Protein AF-A0A6P0Z867-F1 (afdb_monomer_lite)

Sequence (155 aa):
SWNEMHHLLIMESLGGDKYLIDRFLAHFCATLYFWILVVVYAVAPMAAYQFMEEVESHAYHTYDKFVRQHGEELKTQPAPEVALKYYGEGDIYMFDAFQTAQAVELRRPTINNLYDVFVAIRDDELEHVKTMTACQEPGTDLDFKANQNPKKELV

Foldseek 3Di:
DVLVVLVVVQCVLVPCPVDPVSVVCVVVCVVVVVVVLVVCCVVPVLVSLVVQLVVLVVVLVVLVVVCVVCVVVQQVAARDPSLCCPQPVDPCVVLVVQQPPPPPDDDRQDGGTRSSSSVVSSVSSVSSSVSSVVVNDPPPPVPPPPPPPPDDDDD

Structure (mmCIF, N/CA/C/O backbone):
data_AF-A0A6P0Z867-F1
#
_entry.id   AF-A0A6P0Z867-F1
#
loop_
_atom_site.group_PDB
_atom_site.id
_atom_site.type_symbol
_atom_site.label_atom_id
_atom_site.label_alt_id
_atom_site.label_comp_id
_atom_site.l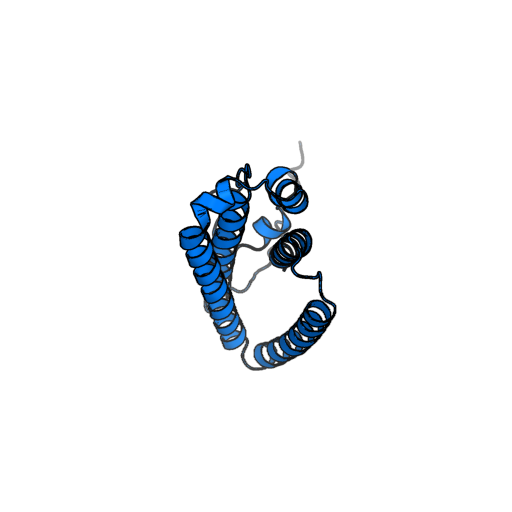abel_asym_id
_atom_site.label_entity_id
_atom_site.label_seq_id
_atom_site.pdbx_PDB_ins_code
_atom_site.Cartn_x
_atom_site.Cartn_y
_atom_site.Cartn_z
_atom_site.occupancy
_atom_site.B_iso_or_equiv
_atom_site.auth_seq_id
_atom_site.auth_comp_id
_atom_site.auth_asym_id
_atom_site.auth_atom_id
_atom_site.pdbx_PDB_model_num
ATOM 1 N N . SER A 1 1 ? 8.117 -4.120 -0.361 1.00 74.00 1 SER A N 1
ATOM 2 C CA . SER A 1 1 ? 9.192 -3.369 0.331 1.00 74.00 1 SER A CA 1
ATOM 3 C C . SER A 1 1 ? 8.953 -3.437 1.847 1.00 74.00 1 SER A C 1
ATOM 5 O O . SER A 1 1 ? 8.086 -4.197 2.268 1.00 74.00 1 SER A O 1
ATOM 7 N N . TRP A 1 2 ? 9.713 -2.712 2.684 1.00 82.50 2 TRP A N 1
ATOM 8 C CA . TRP A 1 2 ? 9.488 -2.660 4.145 1.00 82.50 2 TRP A CA 1
ATOM 9 C C . TRP A 1 2 ? 8.145 -2.007 4.520 1.00 82.50 2 TRP A C 1
ATOM 11 O O . TRP A 1 2 ? 7.497 -2.463 5.458 1.00 82.50 2 TRP A O 1
ATOM 21 N N . ASN A 1 3 ? 7.720 -0.979 3.779 1.00 89.50 3 ASN A N 1
ATOM 22 C CA . ASN A 1 3 ? 6.441 -0.290 3.986 1.00 89.50 3 ASN A CA 1
ATOM 23 C C . ASN A 1 3 ? 5.248 -1.195 3.627 1.00 89.50 3 ASN A C 1
ATOM 25 O O . ASN A 1 3 ? 4.441 -1.481 4.506 1.00 89.50 3 ASN A O 1
ATOM 29 N N . GLU A 1 4 ? 5.262 -1.811 2.439 1.00 89.75 4 GLU A N 1
ATOM 30 C CA . GLU A 1 4 ? 4.279 -2.835 2.029 1.00 89.75 4 GLU A CA 1
ATOM 31 C C . GLU A 1 4 ? 4.112 -3.976 3.043 1.00 89.75 4 GLU A C 1
ATOM 33 O O . GLU A 1 4 ? 3.010 -4.440 3.330 1.00 89.75 4 GLU A O 1
ATOM 38 N N . MET A 1 5 ? 5.223 -4.446 3.626 1.00 91.88 5 MET A N 1
ATOM 39 C CA . MET A 1 5 ? 5.176 -5.489 4.653 1.00 91.88 5 MET A CA 1
ATOM 40 C C . MET A 1 5 ? 4.385 -5.023 5.885 1.00 91.88 5 MET A C 1
ATOM 42 O O . MET A 1 5 ? 3.648 -5.811 6.469 1.00 91.88 5 MET A O 1
ATOM 46 N N . HIS A 1 6 ? 4.512 -3.758 6.290 1.00 91.69 6 HIS A N 1
ATOM 47 C CA . HIS A 1 6 ? 3.756 -3.229 7.425 1.00 91.69 6 HIS A CA 1
ATOM 48 C C . HIS A 1 6 ? 2.288 -3.005 7.080 1.00 91.69 6 HIS A C 1
ATOM 50 O O . HIS A 1 6 ? 1.438 -3.274 7.927 1.00 91.69 6 HIS A O 1
ATOM 56 N N . HIS A 1 7 ? 1.965 -2.601 5.849 1.00 94.25 7 HIS A N 1
ATOM 57 C CA . HIS A 1 7 ? 0.576 -2.570 5.387 1.00 94.25 7 HIS A CA 1
ATOM 58 C C . HIS A 1 7 ? -0.059 -3.959 5.462 1.00 94.25 7 HIS A C 1
ATOM 60 O O . HIS A 1 7 ? -1.154 -4.097 6.007 1.00 94.25 7 HIS A O 1
ATOM 66 N N . LEU A 1 8 ? 0.659 -5.000 5.024 1.00 94.88 8 LEU A N 1
ATOM 67 C CA . LEU A 1 8 ? 0.216 -6.387 5.162 1.00 94.88 8 LEU A CA 1
ATOM 68 C C . LEU A 1 8 ? -0.055 -6.744 6.630 1.00 94.88 8 LEU A C 1
ATOM 70 O O . LEU A 1 8 ? -1.164 -7.162 6.948 1.00 94.88 8 LEU A O 1
ATOM 74 N N . LEU A 1 9 ? 0.902 -6.517 7.536 1.00 95.19 9 LEU A N 1
ATOM 75 C CA . LEU A 1 9 ? 0.733 -6.820 8.966 1.00 95.19 9 LEU A CA 1
ATOM 76 C C . LEU A 1 9 ? -0.445 -6.056 9.598 1.00 95.19 9 LEU A C 1
ATOM 78 O O . LEU A 1 9 ? -1.135 -6.584 10.474 1.00 95.19 9 LEU A O 1
ATOM 82 N N . ILE A 1 10 ? -0.705 -4.823 9.152 1.00 96.00 10 ILE A N 1
ATOM 83 C CA . ILE A 1 10 ? -1.888 -4.058 9.560 1.00 96.00 10 ILE A CA 1
ATOM 84 C C . ILE A 1 10 ? -3.159 -4.777 9.090 1.00 96.00 10 ILE A C 1
ATOM 86 O O . ILE A 1 10 ? -4.041 -5.020 9.916 1.00 96.00 10 ILE A O 1
ATOM 90 N N . MET A 1 11 ? -3.248 -5.183 7.820 1.00 96.50 11 MET A N 1
ATOM 91 C CA . MET A 1 11 ? -4.416 -5.908 7.301 1.00 96.50 11 MET A CA 1
ATOM 92 C C . MET A 1 11 ? -4.621 -7.259 7.992 1.00 96.50 11 MET A C 1
ATOM 94 O O . MET A 1 11 ? -5.753 -7.607 8.328 1.00 96.50 11 MET A O 1
ATOM 98 N N . GLU A 1 12 ? -3.550 -7.997 8.280 1.00 95.88 12 GLU A N 1
ATOM 99 C CA . GLU A 1 12 ? -3.605 -9.243 9.054 1.00 95.88 12 GLU A CA 1
ATOM 100 C C . GLU A 1 12 ? -4.134 -8.996 10.474 1.00 95.88 12 GLU A C 1
ATOM 102 O O . GLU A 1 12 ? -5.034 -9.701 10.930 1.00 95.88 12 GLU A O 1
ATOM 107 N N . SER A 1 13 ? -3.696 -7.923 11.146 1.00 96.38 13 SER A N 1
ATOM 108 C CA . SER A 1 13 ? -4.214 -7.558 12.477 1.00 96.38 13 SER A CA 1
ATOM 109 C C . SER A 1 13 ? -5.715 -7.222 12.478 1.00 96.38 13 SER A C 1
ATOM 111 O O . SER A 1 13 ? -6.405 -7.445 13.475 1.00 96.38 13 SER A O 1
ATOM 113 N N . LEU A 1 14 ? -6.244 -6.748 11.345 1.00 96.06 14 LEU A N 1
ATOM 114 C CA . LEU A 1 14 ? -7.676 -6.507 11.122 1.00 96.06 14 LEU A CA 1
ATOM 115 C C . LEU A 1 14 ? -8.425 -7.787 10.688 1.00 96.06 14 LEU A C 1
ATOM 117 O O . LEU A 1 14 ? -9.661 -7.849 10.698 1.00 96.06 14 LEU A O 1
ATOM 121 N N . GLY A 1 15 ? -7.688 -8.858 10.393 1.00 95.62 15 GLY A N 1
ATOM 122 C CA . GLY A 1 15 ? -8.198 -10.186 10.084 1.00 95.62 15 GLY A CA 1
ATOM 123 C C . GLY A 1 15 ? -8.123 -10.600 8.620 1.00 95.62 15 GLY A C 1
ATOM 124 O O . GLY A 1 15 ? -8.847 -11.521 8.244 1.00 95.62 15 GLY A O 1
ATOM 125 N N . GLY A 1 16 ? -7.287 -9.947 7.811 1.00 92.62 16 GLY A N 1
ATOM 126 C CA . GLY A 1 16 ? -7.066 -10.285 6.402 1.00 92.62 16 GLY A CA 1
ATOM 127 C C . GLY A 1 16 ? -6.481 -11.683 6.164 1.00 92.62 16 GLY A C 1
ATOM 128 O O . GLY A 1 16 ? -6.539 -12.179 5.045 1.00 92.62 16 GLY A O 1
ATOM 129 N N . ASP A 1 17 ? -5.970 -12.346 7.204 1.00 95.12 17 ASP A N 1
ATOM 130 C CA . ASP A 1 17 ? -5.424 -13.705 7.146 1.00 95.12 17 ASP A CA 1
ATOM 131 C C . ASP A 1 17 ? -6.268 -14.738 7.913 1.00 95.12 17 ASP A C 1
ATOM 133 O O . ASP A 1 17 ? -5.815 -15.864 8.125 1.00 95.12 17 ASP A O 1
ATOM 137 N N . LYS A 1 18 ? -7.483 -14.389 8.362 1.00 95.62 18 LYS A N 1
ATOM 138 C CA . LYS A 1 18 ? -8.303 -15.269 9.219 1.00 95.62 18 LYS A CA 1
ATOM 139 C C . LYS A 1 18 ? -8.593 -16.624 8.577 1.00 95.62 18 LYS A C 1
ATOM 141 O O . LYS A 1 18 ? -8.677 -17.628 9.290 1.00 95.62 18 LYS A O 1
ATOM 146 N N . TYR A 1 19 ? -8.766 -16.670 7.256 1.00 95.88 19 TYR A N 1
ATOM 147 C CA . TYR A 1 19 ? -9.104 -17.898 6.549 1.00 95.88 19 TYR A CA 1
ATOM 148 C C . TYR A 1 19 ? -7.885 -18.512 5.854 1.00 95.88 19 TYR A C 1
ATOM 150 O O . TYR A 1 19 ? -7.061 -17.837 5.241 1.00 95.88 19 TYR A O 1
ATOM 158 N N . LEU A 1 20 ? -7.798 -19.847 5.893 1.00 95.06 20 LEU A N 1
ATOM 159 C CA . LEU A 1 20 ? -6.720 -20.595 5.231 1.00 95.06 20 LEU A CA 1
ATOM 160 C C . LEU A 1 20 ? -6.666 -20.340 3.720 1.00 95.06 20 LEU A C 1
ATOM 162 O O . LEU A 1 20 ? -5.586 -20.389 3.136 1.00 95.06 20 LEU A O 1
ATOM 166 N N . ILE A 1 21 ? -7.820 -20.078 3.099 1.00 96.19 21 ILE A N 1
ATOM 167 C CA . ILE A 1 21 ? -7.895 -19.782 1.669 1.00 96.19 21 ILE A CA 1
ATOM 168 C C . ILE A 1 21 ? -7.238 -18.443 1.333 1.00 96.19 21 ILE A C 1
ATOM 170 O O . ILE A 1 21 ? -6.510 -18.382 0.347 1.00 96.19 21 ILE A O 1
ATOM 174 N N . ASP A 1 22 ? -7.409 -17.423 2.179 1.00 94.19 22 ASP A N 1
ATOM 175 C CA . ASP A 1 22 ? -6.793 -16.107 1.988 1.00 94.19 22 ASP A CA 1
ATOM 176 C C . ASP A 1 22 ? -5.273 -16.237 2.059 1.00 94.19 22 ASP A C 1
ATOM 178 O O . ASP A 1 22 ? -4.560 -15.788 1.165 1.00 94.19 22 ASP A O 1
ATOM 182 N N . ARG A 1 23 ? -4.776 -16.976 3.060 1.00 94.56 23 ARG A N 1
ATOM 183 C CA . ARG A 1 23 ? -3.344 -17.270 3.206 1.00 94.56 23 ARG A CA 1
ATOM 184 C C . ARG A 1 23 ? -2.799 -18.018 1.998 1.00 94.56 23 ARG A C 1
ATOM 186 O O . ARG A 1 23 ? -1.770 -17.629 1.453 1.00 94.56 23 ARG A O 1
ATOM 193 N N . PHE A 1 24 ? -3.466 -19.091 1.578 1.00 96.38 24 PHE A N 1
ATOM 194 C CA . PHE A 1 24 ? -3.028 -19.879 0.428 1.00 96.38 24 PHE A CA 1
ATOM 195 C C . PHE A 1 24 ? -2.977 -19.031 -0.847 1.00 96.38 24 PHE A C 1
ATOM 197 O O . PHE A 1 24 ? -1.968 -19.047 -1.554 1.00 96.38 24 PHE A O 1
ATOM 204 N N . LEU A 1 25 ? -4.038 -18.265 -1.115 1.00 96.06 25 LEU A N 1
ATOM 205 C CA . LEU A 1 25 ? -4.131 -17.412 -2.292 1.00 96.06 25 LEU A CA 1
ATOM 206 C C . LEU A 1 25 ? -3.060 -16.317 -2.267 1.00 96.06 25 LEU A C 1
ATOM 208 O O . LEU A 1 25 ? -2.378 -16.131 -3.271 1.00 96.06 25 LEU A O 1
ATOM 212 N N . ALA A 1 26 ? -2.855 -15.657 -1.125 1.00 93.81 26 ALA A N 1
ATOM 213 C CA . ALA A 1 26 ? -1.827 -14.634 -0.959 1.00 93.81 26 ALA A CA 1
ATOM 214 C C . ALA A 1 26 ? -0.423 -15.181 -1.265 1.00 93.81 26 ALA A C 1
ATOM 216 O O . ALA A 1 26 ? 0.302 -14.595 -2.066 1.00 93.81 26 ALA A O 1
ATOM 217 N N . HIS A 1 27 ? -0.059 -16.345 -0.713 1.00 94.69 27 HIS A N 1
ATOM 218 C CA . HIS A 1 27 ? 1.252 -16.960 -0.956 1.00 94.69 27 HIS A CA 1
ATOM 219 C C . HIS A 1 27 ? 1.440 -17.378 -2.419 1.00 94.69 27 HIS A C 1
ATOM 221 O O . HIS A 1 27 ? 2.505 -17.152 -3.004 1.00 94.69 27 HIS A O 1
ATOM 227 N N . PHE A 1 28 ? 0.413 -17.989 -3.017 1.00 97.00 28 PHE A N 1
ATOM 228 C CA . PHE A 1 28 ? 0.460 -18.415 -4.412 1.00 97.00 28 PHE A CA 1
ATOM 229 C C . PHE A 1 28 ? 0.604 -17.214 -5.355 1.00 97.00 28 PHE A C 1
ATOM 231 O O . PHE A 1 28 ? 1.515 -17.190 -6.186 1.00 97.00 28 PHE A O 1
ATOM 238 N N . CYS A 1 29 ? -0.242 -16.195 -5.185 1.00 96.00 29 CYS A N 1
ATOM 239 C CA . CYS A 1 29 ? -0.203 -14.972 -5.980 1.00 96.00 29 CYS A CA 1
ATOM 240 C C . CYS A 1 29 ? 1.119 -14.224 -5.800 1.00 96.00 29 CYS A C 1
ATOM 242 O O . CYS A 1 29 ? 1.719 -13.854 -6.802 1.00 96.00 29 CYS A O 1
ATOM 244 N N . ALA A 1 30 ? 1.621 -14.065 -4.571 1.00 94.31 30 ALA A N 1
ATOM 245 C CA . ALA A 1 30 ? 2.899 -13.398 -4.315 1.00 94.31 30 ALA A CA 1
ATOM 246 C C . ALA A 1 30 ? 4.075 -14.113 -5.003 1.00 94.31 30 ALA A C 1
ATOM 248 O O . ALA A 1 30 ? 4.925 -13.467 -5.614 1.00 94.31 30 ALA A O 1
ATOM 249 N N . THR A 1 31 ? 4.100 -15.450 -4.967 1.00 96.12 31 THR A N 1
ATOM 250 C CA . THR A 1 31 ? 5.152 -16.244 -5.627 1.00 96.12 31 THR A CA 1
ATOM 251 C C . THR A 1 31 ? 5.087 -16.110 -7.147 1.00 96.12 31 THR A C 1
ATOM 253 O O . THR A 1 31 ? 6.114 -15.917 -7.798 1.00 96.12 31 THR A O 1
ATOM 256 N N . LEU A 1 32 ? 3.887 -16.202 -7.727 1.00 96.94 32 LEU A N 1
ATOM 257 C CA . LEU A 1 32 ? 3.691 -16.034 -9.166 1.00 96.94 32 LEU A CA 1
ATOM 258 C C . LEU A 1 32 ? 4.074 -14.617 -9.614 1.00 96.94 32 LEU A C 1
ATOM 260 O O . LEU A 1 32 ? 4.813 -14.449 -10.583 1.00 96.94 32 LEU A O 1
ATOM 264 N N . TYR A 1 33 ? 3.608 -13.614 -8.873 1.00 94.81 33 TYR A N 1
ATOM 265 C CA . TYR A 1 33 ? 3.882 -12.204 -9.114 1.00 94.81 33 TYR A CA 1
ATOM 266 C C . TYR A 1 33 ? 5.382 -11.899 -9.084 1.00 94.81 33 TYR A C 1
ATOM 268 O O . TYR A 1 33 ? 5.898 -11.268 -10.004 1.00 94.81 33 TYR A O 1
ATOM 276 N N . PHE A 1 34 ? 6.104 -12.428 -8.090 1.00 95.25 34 PHE A N 1
ATOM 277 C CA . PHE A 1 34 ? 7.557 -12.297 -7.989 1.00 95.25 34 PHE A CA 1
ATOM 278 C C . PHE A 1 34 ? 8.270 -12.773 -9.260 1.00 95.25 34 PHE A C 1
ATOM 280 O O . PHE A 1 34 ? 9.086 -12.044 -9.822 1.00 95.25 34 PHE A O 1
ATOM 287 N N . TRP A 1 35 ? 7.946 -13.971 -9.757 1.00 97.31 35 TRP A N 1
ATOM 288 C CA . TRP A 1 35 ? 8.601 -14.504 -10.955 1.00 97.31 35 TRP A CA 1
ATOM 289 C C . TRP A 1 35 ? 8.241 -13.737 -12.227 1.00 97.31 35 TRP A C 1
ATOM 291 O O . TRP A 1 35 ? 9.107 -13.555 -13.083 1.00 97.31 35 TRP A O 1
ATOM 301 N N . ILE A 1 36 ? 7.001 -13.249 -12.341 1.00 95.44 36 ILE A N 1
ATOM 302 C CA . ILE A 1 36 ? 6.602 -12.364 -13.443 1.00 95.44 36 ILE A CA 1
ATOM 303 C C . ILE A 1 36 ? 7.466 -11.100 -13.424 1.00 95.44 36 ILE A C 1
ATOM 305 O O . ILE A 1 36 ? 8.078 -10.779 -14.441 1.00 95.44 36 ILE A O 1
ATOM 309 N N . LEU A 1 37 ? 7.586 -10.430 -12.275 1.00 94.50 37 LEU A N 1
ATOM 310 C CA . LEU A 1 37 ? 8.408 -9.227 -12.148 1.00 94.50 37 LEU A CA 1
ATOM 311 C C . LEU A 1 37 ? 9.882 -9.485 -12.462 1.00 94.50 37 LEU A C 1
ATOM 313 O O . LEU A 1 37 ? 10.484 -8.692 -13.178 1.00 94.50 37 LEU A O 1
ATOM 317 N N . VAL A 1 38 ? 10.460 -10.597 -11.992 1.00 96.19 38 VAL A N 1
ATOM 318 C CA . VAL A 1 38 ? 11.854 -10.965 -12.303 1.00 96.19 38 VAL A CA 1
ATOM 319 C C . VAL A 1 38 ? 12.068 -11.082 -13.813 1.00 96.19 38 VAL A C 1
ATOM 321 O O . VAL A 1 38 ? 13.039 -10.540 -14.341 1.00 96.19 38 VAL A O 1
ATOM 324 N N . VAL A 1 39 ? 11.160 -11.759 -14.522 1.00 97.31 39 VAL A N 1
ATOM 325 C CA . VAL A 1 39 ? 11.263 -11.933 -15.978 1.00 97.31 39 VAL A CA 1
ATOM 326 C C . VAL A 1 39 ? 11.063 -10.607 -16.711 1.00 97.31 39 VAL A C 1
ATOM 328 O O . VAL A 1 39 ? 11.851 -10.282 -17.599 1.00 97.31 39 VAL A O 1
ATOM 331 N N . VAL A 1 40 ? 10.046 -9.824 -16.339 1.00 95.25 40 VAL A N 1
ATOM 332 C CA . VAL A 1 40 ? 9.772 -8.526 -16.972 1.00 95.25 40 VAL A CA 1
ATOM 333 C C . VAL A 1 40 ? 10.935 -7.568 -16.740 1.00 95.25 40 VAL A C 1
ATOM 335 O O . VAL A 1 40 ? 1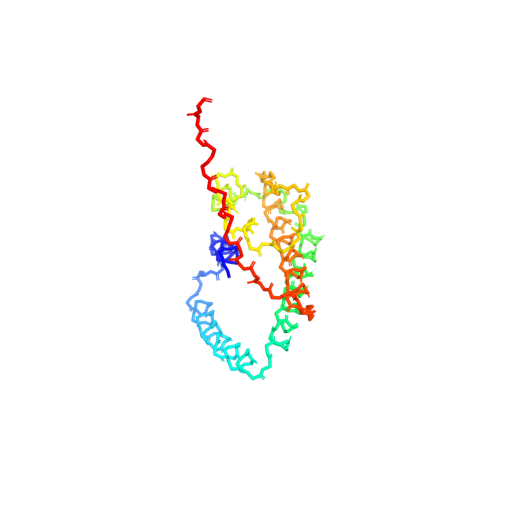1.401 -6.958 -17.694 1.00 95.25 40 VAL A O 1
ATOM 338 N N . TYR A 1 41 ? 11.468 -7.488 -15.521 1.00 94.75 41 TYR A N 1
ATOM 339 C CA . TYR A 1 41 ? 12.599 -6.620 -15.204 1.00 94.75 41 TYR A CA 1
ATOM 340 C C . TYR A 1 41 ? 13.872 -7.021 -15.959 1.00 94.75 41 TYR A C 1
ATOM 342 O O . TYR A 1 41 ? 14.586 -6.158 -16.465 1.00 94.75 41 TYR A O 1
ATOM 350 N N . ALA A 1 42 ? 14.141 -8.325 -16.092 1.00 95.25 42 ALA A N 1
ATOM 351 C CA . ALA A 1 42 ? 15.309 -8.821 -16.820 1.00 95.25 42 ALA A CA 1
ATOM 352 C C . ALA A 1 42 ? 15.272 -8.499 -18.326 1.00 95.25 42 ALA A C 1
ATOM 354 O O . ALA A 1 42 ? 16.326 -8.341 -18.940 1.00 95.25 42 ALA A O 1
ATOM 355 N N . VAL A 1 43 ? 14.079 -8.421 -18.92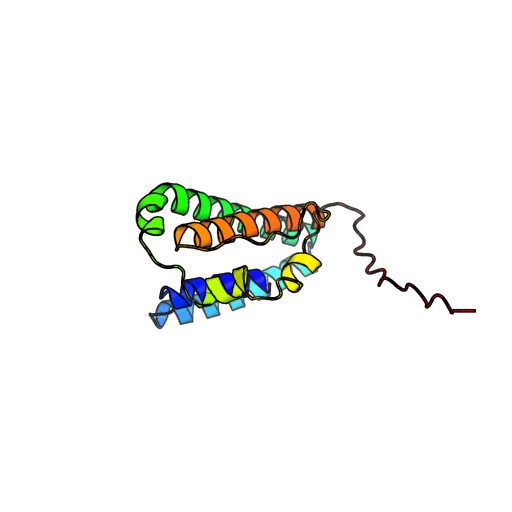8 1.00 95.44 43 VAL A N 1
ATOM 356 C CA . VAL A 1 43 ? 13.900 -8.175 -20.372 1.00 95.44 43 VAL A CA 1
ATOM 357 C C . VAL A 1 43 ? 13.643 -6.696 -20.680 1.00 95.44 43 VAL A C 1
ATOM 359 O O . VAL A 1 43 ? 14.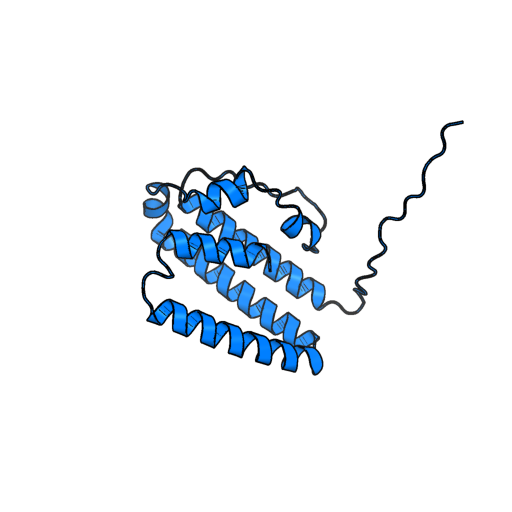153 -6.170 -21.667 1.00 95.44 43 VAL A O 1
ATOM 362 N N . ALA A 1 44 ? 12.836 -6.032 -19.857 1.00 92.75 44 ALA A N 1
ATOM 363 C CA . ALA A 1 44 ? 12.332 -4.680 -20.061 1.00 92.75 44 ALA A CA 1
ATOM 364 C C . ALA A 1 44 ? 12.167 -3.960 -18.703 1.00 92.75 44 ALA A C 1
ATOM 366 O O . ALA A 1 44 ? 11.043 -3.801 -18.220 1.00 92.75 44 ALA A O 1
ATOM 367 N N . PRO A 1 45 ? 13.264 -3.481 -18.085 1.00 91.06 45 PRO A N 1
ATOM 368 C CA . PRO A 1 45 ? 13.226 -2.863 -16.754 1.00 91.06 45 PRO A CA 1
ATOM 369 C C . PRO A 1 45 ? 12.303 -1.638 -16.695 1.00 91.06 45 PRO A C 1
ATOM 371 O O . PRO A 1 45 ? 11.569 -1.464 -15.728 1.00 91.06 45 PRO A O 1
ATOM 374 N N . MET A 1 46 ? 12.240 -0.851 -17.772 1.00 91.12 46 MET A N 1
ATOM 375 C CA . MET A 1 46 ? 11.311 0.281 -17.889 1.00 91.12 46 MET A CA 1
ATOM 376 C C . MET A 1 46 ? 9.845 -0.147 -17.799 1.00 91.12 46 MET A C 1
ATOM 378 O O . MET A 1 46 ? 9.054 0.491 -17.112 1.00 91.12 46 MET A O 1
ATOM 382 N N . ALA A 1 47 ? 9.490 -1.256 -18.454 1.00 92.88 47 ALA A N 1
ATOM 383 C CA . ALA A 1 47 ? 8.139 -1.796 -18.394 1.00 92.88 47 ALA A CA 1
ATOM 384 C C . ALA A 1 47 ? 7.820 -2.363 -17.004 1.00 92.88 47 ALA A C 1
ATOM 386 O O . ALA A 1 47 ? 6.674 -2.293 -16.576 1.00 92.88 47 ALA A O 1
ATOM 387 N N . ALA A 1 48 ? 8.817 -2.891 -16.284 1.00 94.00 48 ALA A N 1
ATOM 388 C CA . ALA A 1 48 ? 8.637 -3.318 -14.899 1.00 94.00 48 ALA A CA 1
ATOM 389 C C . ALA A 1 48 ? 8.333 -2.129 -13.974 1.00 94.00 48 ALA A C 1
ATOM 391 O O . ALA A 1 48 ? 7.407 -2.223 -13.173 1.00 94.00 48 ALA A O 1
ATOM 392 N N . TYR A 1 49 ? 9.051 -1.007 -14.111 1.00 93.06 49 TYR A N 1
ATOM 393 C CA . TYR A 1 49 ? 8.771 0.204 -13.329 1.00 93.06 49 TYR A CA 1
ATOM 394 C C . TYR A 1 49 ? 7.409 0.816 -13.662 1.00 93.06 49 TYR A C 1
ATOM 396 O O . TYR A 1 49 ? 6.662 1.140 -12.745 1.00 93.06 49 TYR A O 1
ATOM 404 N N . GLN A 1 50 ? 7.045 0.895 -14.946 1.00 94.06 50 GLN A N 1
ATOM 405 C CA . GLN A 1 50 ? 5.717 1.357 -15.359 1.00 94.06 50 GLN A CA 1
ATOM 406 C C . GLN A 1 50 ? 4.606 0.437 -14.829 1.00 94.06 50 GLN A C 1
ATOM 408 O O . GLN A 1 50 ? 3.570 0.896 -14.363 1.00 94.06 50 GLN A O 1
ATOM 413 N N . PHE A 1 51 ? 4.812 -0.880 -14.876 1.00 94.50 51 PHE A N 1
ATOM 414 C CA . PHE A 1 51 ? 3.842 -1.828 -14.340 1.00 94.50 51 PHE A CA 1
ATOM 415 C C . PHE A 1 51 ? 3.657 -1.660 -12.827 1.00 94.50 51 PHE A C 1
ATOM 417 O O . PHE A 1 51 ? 2.523 -1.662 -12.355 1.00 94.50 51 PHE A O 1
ATOM 424 N N . MET A 1 52 ? 4.748 -1.479 -12.078 1.00 94.00 52 MET A N 1
ATOM 425 C CA . MET A 1 52 ? 4.664 -1.188 -10.647 1.00 94.00 52 MET A CA 1
ATOM 426 C C . MET A 1 52 ? 3.949 0.141 -10.388 1.00 94.00 52 MET A C 1
ATOM 428 O O . MET A 1 52 ? 3.052 0.165 -9.560 1.00 94.00 52 MET A O 1
ATOM 432 N N . GLU A 1 53 ? 4.255 1.211 -11.130 1.00 95.19 53 GLU A N 1
ATOM 433 C CA . GLU A 1 53 ? 3.546 2.498 -11.018 1.00 95.19 53 GLU A CA 1
ATOM 434 C C . GLU A 1 53 ? 2.021 2.335 -11.123 1.00 95.19 53 GLU A C 1
ATOM 436 O O . GLU A 1 53 ? 1.281 2.893 -10.313 1.00 95.19 53 GLU A O 1
ATOM 441 N N . GLU A 1 54 ? 1.540 1.542 -12.083 1.00 96.44 54 GLU A N 1
ATOM 442 C CA . GLU A 1 54 ? 0.106 1.274 -12.254 1.00 96.44 54 GLU A CA 1
ATOM 443 C C . GLU A 1 54 ? -0.492 0.496 -11.072 1.00 96.44 54 GLU A C 1
ATOM 445 O O . GLU A 1 54 ? -1.623 0.768 -10.660 1.00 96.44 54 GLU A O 1
ATOM 450 N N . VAL A 1 55 ? 0.259 -0.452 -10.500 1.00 95.88 55 VAL A N 1
ATOM 451 C CA . VAL A 1 55 ? -0.158 -1.189 -9.296 1.00 95.88 55 VAL A CA 1
ATOM 452 C C . VAL A 1 55 ? -0.310 -0.234 -8.111 1.00 95.88 55 VAL A C 1
ATOM 454 O O . VAL A 1 55 ? -1.374 -0.221 -7.489 1.00 95.88 55 VAL A O 1
ATOM 457 N N . GLU A 1 56 ? 0.687 0.616 -7.858 1.00 95.62 56 GLU A N 1
ATOM 458 C CA . GLU A 1 56 ? 0.654 1.585 -6.752 1.00 95.62 56 GLU A CA 1
ATOM 459 C C . GLU A 1 56 ? -0.440 2.646 -6.963 1.00 95.62 56 GLU A C 1
ATOM 461 O O . GLU A 1 56 ? -1.186 3.000 -6.047 1.00 95.62 56 GLU A O 1
ATOM 466 N N . SER A 1 57 ? -0.630 3.104 -8.204 1.00 96.81 57 SER A N 1
ATOM 467 C CA . SER A 1 57 ? -1.708 4.029 -8.575 1.00 96.81 57 SER A CA 1
ATOM 468 C C . SER A 1 57 ? -3.083 3.410 -8.317 1.00 96.81 57 SER A C 1
ATOM 470 O O . SER A 1 57 ? -3.999 4.064 -7.805 1.00 96.81 57 SER A O 1
ATOM 472 N N . HIS A 1 58 ? -3.253 2.122 -8.623 1.00 97.75 58 HIS A N 1
ATOM 473 C CA . HIS A 1 58 ? -4.487 1.410 -8.317 1.00 97.75 58 HIS A CA 1
ATOM 474 C C . HIS A 1 58 ? -4.705 1.234 -6.806 1.00 97.75 58 HIS A C 1
ATOM 476 O O . HIS A 1 58 ? -5.838 1.398 -6.332 1.00 97.75 58 HIS A O 1
ATOM 482 N N . ALA A 1 59 ? -3.645 0.943 -6.046 1.00 96.94 59 ALA A N 1
ATOM 483 C CA . ALA A 1 59 ? -3.691 0.851 -4.588 1.00 96.94 59 ALA A CA 1
ATOM 484 C C . ALA A 1 59 ? -4.120 2.188 -3.962 1.00 96.94 59 ALA A C 1
ATOM 486 O O . ALA A 1 59 ? -5.113 2.230 -3.227 1.00 96.94 59 ALA A O 1
ATOM 487 N N . TYR A 1 60 ? -3.489 3.299 -4.363 1.00 97.38 60 TYR A N 1
ATOM 488 C CA . TYR A 1 60 ? -3.862 4.655 -3.949 1.00 97.38 60 TYR A CA 1
ATOM 489 C C . TYR A 1 60 ? -5.357 4.926 -4.155 1.00 97.38 60 TYR A C 1
ATOM 491 O O . TYR A 1 60 ? -6.068 5.303 -3.219 1.00 97.38 60 TYR A O 1
ATOM 499 N N . HIS A 1 61 ? -5.865 4.703 -5.373 1.00 98.06 61 HIS A N 1
ATOM 500 C CA . HIS A 1 61 ? -7.271 4.959 -5.690 1.00 98.06 61 HIS A CA 1
ATOM 501 C C . HIS A 1 61 ? -8.226 4.072 -4.883 1.00 98.06 61 HIS A C 1
ATOM 503 O O . HIS A 1 61 ? -9.321 4.512 -4.515 1.00 98.06 61 HIS A O 1
ATOM 509 N N . THR A 1 62 ? -7.824 2.834 -4.597 1.00 98.06 62 THR A N 1
ATOM 510 C CA . THR A 1 62 ? -8.609 1.900 -3.787 1.00 98.06 62 THR A CA 1
ATOM 511 C C . THR A 1 62 ? -8.740 2.402 -2.353 1.00 98.06 62 THR A C 1
ATOM 513 O O . THR A 1 62 ? -9.861 2.498 -1.843 1.00 98.06 62 THR A O 1
ATOM 516 N N . TYR A 1 63 ? -7.633 2.802 -1.725 1.00 97.88 63 TYR A N 1
ATOM 517 C CA . TYR A 1 63 ? -7.666 3.349 -0.371 1.00 97.88 63 TYR A CA 1
ATOM 518 C C . TYR A 1 63 ? -8.360 4.707 -0.305 1.00 97.88 63 TYR A C 1
ATOM 520 O O . TYR A 1 63 ? -9.167 4.932 0.595 1.00 97.88 63 TYR A O 1
ATOM 528 N N . ASP A 1 64 ? -8.136 5.594 -1.276 1.00 98.12 64 ASP A N 1
ATOM 529 C CA . ASP A 1 64 ? -8.819 6.889 -1.324 1.00 98.12 64 ASP A CA 1
ATOM 530 C C . ASP A 1 64 ? -10.341 6.718 -1.419 1.00 98.12 64 ASP A C 1
ATOM 532 O O . ASP A 1 64 ? -11.103 7.361 -0.692 1.00 98.12 64 ASP A O 1
ATOM 536 N N . LYS A 1 65 ? -10.802 5.779 -2.253 1.00 98.31 65 LYS A N 1
ATOM 537 C CA . LYS A 1 65 ? -12.218 5.417 -2.325 1.00 98.31 65 LYS A CA 1
ATOM 538 C C . LYS A 1 65 ? -12.723 4.847 -0.998 1.00 98.31 65 LYS A C 1
ATOM 540 O O . LYS A 1 65 ? -13.792 5.258 -0.548 1.00 98.31 65 LYS A O 1
ATOM 545 N N . PHE A 1 66 ? -11.981 3.935 -0.374 1.00 97.75 66 PHE A N 1
ATOM 546 C CA . PHE A 1 66 ? -12.372 3.308 0.890 1.00 97.75 66 PHE A CA 1
ATOM 547 C C . PHE A 1 66 ? -12.519 4.338 2.019 1.00 97.75 66 PHE A C 1
ATOM 549 O O . PHE A 1 66 ? -13.559 4.393 2.676 1.00 97.75 66 PHE A O 1
ATOM 556 N N . VAL A 1 67 ? -11.534 5.226 2.174 1.00 97.44 67 VAL A N 1
ATOM 557 C CA . VAL A 1 67 ? -11.534 6.315 3.161 1.00 97.44 67 VAL A CA 1
ATOM 558 C C . VAL A 1 67 ? -12.704 7.277 2.930 1.00 97.44 67 VAL A C 1
ATOM 560 O O . VAL A 1 67 ? -13.371 7.675 3.885 1.00 97.44 67 VAL A O 1
ATOM 563 N N . ARG A 1 68 ? -13.014 7.620 1.672 1.00 97.44 68 ARG A N 1
ATOM 564 C CA . ARG A 1 68 ? -14.176 8.467 1.342 1.00 97.44 68 ARG A CA 1
ATOM 565 C C . ARG A 1 68 ? -15.512 7.801 1.671 1.00 97.44 68 ARG A C 1
ATOM 567 O O . ARG A 1 68 ? -16.447 8.493 2.060 1.00 97.44 68 ARG A O 1
ATOM 574 N N . GLN A 1 69 ? -15.620 6.486 1.485 1.00 98.00 69 GLN A N 1
ATOM 575 C CA . GLN A 1 69 ? -16.873 5.747 1.673 1.00 98.00 69 GLN A CA 1
ATOM 576 C C . GLN A 1 69 ? -17.138 5.377 3.135 1.00 98.00 69 GLN A C 1
ATOM 578 O O . GLN A 1 69 ? -18.285 5.428 3.572 1.00 98.00 69 GLN A O 1
ATOM 583 N N . HIS A 1 70 ? -16.092 5.043 3.890 1.00 97.31 70 HIS A N 1
ATOM 584 C CA . HIS A 1 70 ? -16.200 4.507 5.250 1.00 97.31 70 HIS A CA 1
ATOM 585 C C . HIS A 1 70 ? -15.613 5.439 6.316 1.00 97.31 70 HIS A C 1
ATOM 587 O O . HIS A 1 70 ? -15.503 5.060 7.478 1.00 97.31 70 HIS A O 1
ATOM 593 N N . GLY A 1 71 ? -15.240 6.669 5.954 1.00 96.06 71 GLY A N 1
ATOM 594 C CA . GLY A 1 71 ? -14.430 7.524 6.817 1.00 96.06 71 GLY A CA 1
ATOM 595 C C . GLY A 1 71 ? -15.035 7.819 8.189 1.00 96.06 71 GLY A C 1
ATOM 596 O O . GLY A 1 71 ? -14.327 7.770 9.191 1.00 96.06 71 GLY A O 1
ATOM 597 N N . GLU A 1 72 ? -16.345 8.064 8.260 1.00 96.62 72 GLU A N 1
ATOM 598 C CA . GLU A 1 72 ? -17.028 8.306 9.538 1.00 96.62 72 GLU A CA 1
ATOM 599 C C . GLU A 1 72 ? -17.042 7.065 10.438 1.00 96.62 72 GLU A C 1
ATOM 601 O O . GLU A 1 72 ? -16.836 7.180 11.642 1.00 96.62 72 GLU A O 1
ATOM 606 N N . GLU A 1 73 ? -17.208 5.873 9.862 1.00 96.69 73 GLU A N 1
ATOM 607 C CA . GLU A 1 73 ? -17.143 4.611 10.603 1.00 96.69 73 GLU A CA 1
ATOM 608 C C . GLU A 1 73 ? -15.722 4.358 11.122 1.00 96.69 73 GLU A C 1
ATOM 610 O O . GLU A 1 73 ? -15.523 4.060 12.300 1.00 96.69 73 GLU A O 1
ATOM 615 N N . LEU A 1 74 ? -14.718 4.546 10.266 1.00 96.94 74 LEU A N 1
ATOM 616 C CA . LEU A 1 74 ? -13.310 4.327 10.598 1.00 96.94 74 LEU A CA 1
ATOM 617 C C . LEU A 1 74 ? -12.817 5.241 11.730 1.00 96.94 74 LEU A C 1
ATOM 619 O O . LEU A 1 74 ? -12.018 4.811 12.558 1.00 96.94 74 LEU A O 1
ATOM 623 N N . LYS A 1 75 ? -13.325 6.477 11.826 1.00 97.50 75 LYS A N 1
ATOM 624 C CA . LYS A 1 75 ? -13.001 7.397 12.933 1.00 97.50 75 LYS A CA 1
ATOM 625 C C . LYS A 1 75 ? -13.470 6.891 14.299 1.00 97.50 75 LYS A C 1
ATOM 627 O O . LYS A 1 75 ? -12.913 7.299 15.314 1.00 97.50 75 LYS A O 1
ATOM 632 N N . THR A 1 76 ? -14.487 6.026 14.338 1.00 97.00 76 THR A N 1
ATOM 633 C CA . THR A 1 76 ? -14.992 5.436 15.592 1.00 97.00 76 THR A CA 1
ATOM 634 C C . THR A 1 76 ? -14.192 4.217 16.047 1.00 97.00 76 THR A C 1
ATOM 636 O O . THR A 1 76 ? -14.329 3.788 17.192 1.00 97.00 76 THR A O 1
ATOM 639 N N . GLN A 1 77 ? -13.356 3.658 15.169 1.00 96.94 77 GLN A N 1
ATOM 640 C CA . GLN A 1 77 ? -12.588 2.451 15.440 1.00 96.94 77 GLN A CA 1
ATOM 641 C C . GLN A 1 77 ? -11.172 2.796 15.924 1.00 96.94 77 GLN A C 1
ATOM 643 O O . GLN A 1 77 ? -10.546 3.729 15.408 1.00 96.94 77 GLN A O 1
ATOM 648 N N . PRO A 1 78 ? -10.637 2.051 16.907 1.00 96.62 78 PRO A N 1
ATOM 649 C CA . PRO A 1 78 ? -9.281 2.268 17.389 1.00 96.62 78 PRO A CA 1
ATOM 650 C C . PRO A 1 78 ? -8.254 1.874 16.322 1.00 96.62 78 PRO A C 1
ATOM 652 O O . PRO A 1 78 ? -8.463 0.934 15.555 1.00 96.62 78 PRO A O 1
ATOM 655 N N . ALA A 1 79 ? -7.117 2.570 16.302 1.00 95.50 79 ALA A N 1
ATOM 656 C CA . ALA A 1 79 ? -5.990 2.166 15.473 1.00 95.50 79 ALA A CA 1
ATOM 657 C C . ALA A 1 79 ? -5.377 0.850 16.001 1.00 95.50 79 ALA A C 1
ATOM 659 O O . ALA A 1 79 ? -5.200 0.709 17.216 1.00 95.50 79 ALA A O 1
ATOM 660 N N . PRO A 1 80 ? -5.029 -0.114 15.129 1.00 95.19 80 PRO A N 1
ATOM 661 C CA . PRO A 1 80 ? -4.356 -1.336 15.545 1.00 95.19 80 PRO A CA 1
ATOM 662 C C . PRO A 1 80 ? -2.959 -1.035 16.097 1.00 95.19 80 PRO A C 1
ATOM 664 O O . PRO A 1 80 ? -2.246 -0.162 15.600 1.00 95.19 80 PRO A O 1
ATOM 667 N N . GLU A 1 81 ? -2.538 -1.809 17.099 1.00 93.38 81 GLU A N 1
ATOM 668 C CA . GLU A 1 81 ? -1.247 -1.635 17.783 1.00 93.38 81 GLU A CA 1
ATOM 669 C C . GLU A 1 81 ? -0.056 -1.690 16.813 1.00 93.38 81 GLU A C 1
ATOM 671 O O . GLU A 1 81 ? 0.906 -0.940 16.960 1.00 93.38 81 GLU A O 1
ATOM 676 N N . VAL A 1 82 ? -0.145 -2.535 15.781 1.00 92.94 82 VAL A N 1
ATOM 677 C CA . VAL A 1 82 ? 0.875 -2.655 14.729 1.00 92.94 82 VAL A CA 1
ATOM 678 C C . VAL A 1 82 ? 1.058 -1.332 13.976 1.00 92.94 82 VAL A C 1
ATOM 680 O O . VAL A 1 82 ? 2.193 -0.930 13.732 1.00 92.94 82 VAL A O 1
ATOM 683 N N . ALA A 1 83 ? -0.033 -0.622 13.665 1.00 92.44 83 ALA A N 1
ATOM 684 C CA . ALA A 1 83 ? 0.028 0.670 12.982 1.00 92.44 83 ALA A CA 1
ATOM 685 C C . ALA A 1 83 ? 0.574 1.775 13.894 1.00 92.44 83 ALA A C 1
ATOM 687 O O . ALA A 1 83 ? 1.388 2.580 13.452 1.00 92.44 83 ALA A O 1
ATOM 688 N N . LEU A 1 84 ? 0.167 1.792 15.169 1.00 91.75 84 LEU A N 1
ATOM 689 C CA . LEU A 1 84 ? 0.688 2.744 16.158 1.00 91.75 84 LEU A CA 1
ATOM 690 C C . LEU A 1 84 ? 2.202 2.591 16.331 1.00 91.75 84 LEU A C 1
ATOM 692 O O . LEU A 1 84 ? 2.929 3.581 16.306 1.00 91.75 84 LEU A O 1
ATOM 696 N N . LYS A 1 85 ? 2.684 1.348 16.432 1.00 90.25 85 LYS A N 1
ATOM 697 C CA . LYS A 1 85 ? 4.118 1.052 16.496 1.00 90.25 85 LYS A CA 1
ATOM 698 C C . LYS A 1 85 ? 4.833 1.466 15.222 1.00 90.25 85 LYS A C 1
ATOM 700 O O . LYS A 1 85 ? 5.871 2.104 15.303 1.00 90.25 85 LYS A O 1
ATOM 705 N N . TYR A 1 86 ? 4.281 1.136 14.059 1.00 88.88 86 TYR A N 1
ATOM 706 C CA . TYR A 1 86 ? 4.924 1.430 12.785 1.00 88.88 86 TYR A CA 1
ATOM 707 C C . TYR A 1 86 ? 5.041 2.935 12.505 1.00 88.88 86 TYR A C 1
ATOM 709 O O . TYR A 1 86 ? 6.134 3.420 12.225 1.00 88.88 86 TYR A O 1
ATOM 717 N N . TYR A 1 87 ? 3.936 3.675 12.623 1.00 86.94 87 TYR A N 1
ATOM 718 C CA . TYR A 1 87 ? 3.882 5.098 12.279 1.00 86.94 87 TYR A CA 1
ATOM 719 C C . TYR A 1 87 ? 4.283 6.035 13.428 1.00 86.94 87 TYR A C 1
ATOM 721 O O . TYR A 1 87 ? 4.749 7.143 13.168 1.00 86.94 87 TYR A O 1
ATOM 729 N N . GLY A 1 88 ? 4.085 5.622 14.685 1.00 77.50 88 GLY A N 1
ATOM 730 C CA . GLY A 1 88 ? 4.304 6.461 15.868 1.00 77.50 8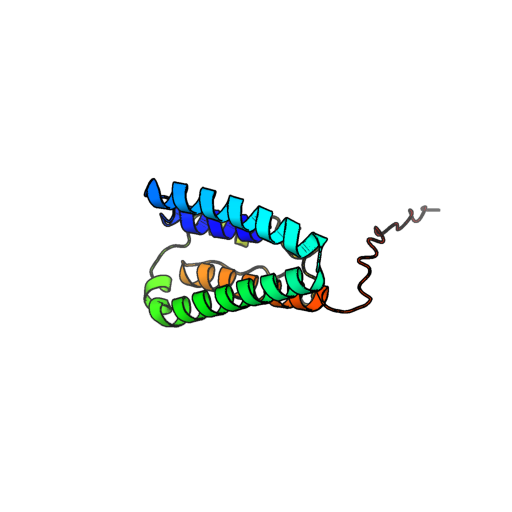8 GLY A CA 1
ATOM 731 C C . GLY A 1 88 ? 5.632 6.226 16.594 1.00 77.50 88 GLY A C 1
ATOM 732 O O . GLY A 1 88 ? 6.239 7.186 17.063 1.00 77.50 88 GLY A O 1
ATOM 733 N N . GLU A 1 89 ? 6.091 4.975 16.695 1.00 69.25 89 GLU A N 1
ATOM 734 C CA . GLU A 1 89 ? 7.303 4.601 17.455 1.00 69.25 89 GLU A CA 1
ATOM 735 C C . GLU A 1 89 ? 8.446 4.079 16.569 1.00 69.25 89 GLU A C 1
ATOM 737 O O . GLU A 1 89 ? 9.595 4.006 17.006 1.00 69.25 89 GLU A O 1
ATOM 742 N N . GLY A 1 90 ? 8.132 3.683 15.337 1.00 61.38 90 GLY A N 1
ATOM 743 C CA . GLY A 1 90 ? 9.044 3.014 14.427 1.00 61.38 90 GLY A CA 1
ATOM 744 C C . GLY A 1 90 ? 10.101 3.955 13.869 1.00 61.38 90 GLY A C 1
ATOM 745 O O . GLY A 1 90 ? 9.831 5.107 13.528 1.00 61.38 90 GLY A O 1
ATOM 746 N N . ASP A 1 91 ? 11.318 3.438 13.714 1.00 63.53 91 ASP A N 1
ATOM 747 C CA . ASP A 1 91 ? 12.305 4.087 12.865 1.00 63.53 91 ASP A CA 1
ATOM 748 C C . ASP A 1 91 ? 11.899 3.887 11.395 1.00 63.53 91 ASP A C 1
ATOM 750 O O . ASP A 1 91 ? 12.155 2.849 10.781 1.00 63.53 91 ASP A O 1
ATOM 754 N N . ILE A 1 92 ? 11.212 4.886 10.838 1.00 65.94 92 ILE A N 1
ATOM 755 C CA . ILE A 1 92 ? 10.750 4.920 9.440 1.00 65.94 92 ILE A CA 1
ATOM 756 C C . ILE A 1 92 ? 11.935 5.159 8.470 1.00 65.94 92 ILE A C 1
ATOM 758 O O . ILE A 1 92 ? 11.740 5.309 7.268 1.00 65.94 92 ILE A O 1
ATOM 762 N N . TYR A 1 93 ? 13.185 5.087 8.948 1.00 60.16 93 TYR A N 1
ATOM 763 C CA . TYR A 1 93 ? 14.410 5.201 8.152 1.00 60.16 93 TYR A CA 1
ATOM 764 C C . TYR A 1 93 ? 14.381 4.418 6.833 1.00 60.16 93 TYR A C 1
ATOM 766 O O . TYR A 1 93 ? 14.787 4.943 5.803 1.00 60.16 93 TYR A O 1
ATOM 774 N N . MET A 1 94 ? 13.877 3.179 6.830 1.00 59.44 94 MET A N 1
ATOM 775 C CA . MET A 1 94 ? 13.825 2.353 5.612 1.00 59.44 94 MET A CA 1
ATOM 776 C C . MET A 1 94 ? 12.802 2.832 4.575 1.00 59.44 94 MET A C 1
ATOM 778 O O . MET A 1 94 ? 12.902 2.455 3.414 1.00 59.44 94 MET A O 1
ATOM 782 N N . PHE A 1 95 ? 11.813 3.625 4.966 1.00 62.09 95 PHE A N 1
ATOM 783 C CA . PHE A 1 95 ? 10.919 4.298 4.026 1.00 62.09 95 PHE A CA 1
ATOM 784 C C . PHE A 1 95 ? 11.570 5.598 3.547 1.00 62.09 95 PHE A C 1
ATOM 786 O O . PHE A 1 95 ? 11.705 5.803 2.346 1.00 62.09 95 PHE A O 1
ATOM 793 N N . ASP A 1 96 ? 12.105 6.396 4.475 1.00 63.47 96 ASP A N 1
ATOM 794 C CA . ASP A 1 96 ? 12.757 7.673 4.165 1.00 63.47 96 ASP A CA 1
ATOM 795 C C . ASP A 1 96 ? 13.980 7.500 3.233 1.00 63.47 96 ASP A C 1
ATOM 797 O O . ASP A 1 96 ? 14.221 8.319 2.351 1.00 63.47 96 ASP A O 1
ATOM 801 N N . ALA A 1 97 ? 14.756 6.422 3.397 1.00 61.06 97 ALA A N 1
ATOM 802 C CA . ALA A 1 97 ? 15.980 6.166 2.632 1.00 61.06 97 ALA A CA 1
ATOM 803 C C . ALA A 1 97 ? 15.741 5.703 1.183 1.00 61.06 97 ALA A C 1
ATOM 805 O O . ALA A 1 97 ? 16.670 5.756 0.376 1.00 61.06 97 ALA A O 1
ATOM 806 N N . PHE A 1 98 ? 14.538 5.222 0.859 1.00 63.84 98 PHE A N 1
ATOM 807 C CA . PHE A 1 98 ? 14.214 4.651 -0.455 1.00 63.84 98 PHE A CA 1
ATOM 808 C C . PHE A 1 98 ? 13.201 5.484 -1.253 1.00 63.84 98 PHE A C 1
ATOM 810 O O . PHE A 1 98 ? 12.880 5.121 -2.383 1.00 63.84 98 PHE A O 1
ATOM 817 N N . GLN A 1 99 ? 12.738 6.613 -0.709 1.00 65.38 99 GLN A N 1
ATOM 818 C CA . GLN A 1 99 ? 11.957 7.598 -1.453 1.00 65.38 99 GLN A CA 1
ATOM 819 C C . GLN A 1 99 ? 12.869 8.486 -2.301 1.00 65.38 99 GLN A C 1
ATOM 821 O O . GLN A 1 99 ? 13.869 9.023 -1.827 1.00 65.38 99 GLN A O 1
ATOM 826 N N . THR A 1 100 ? 12.517 8.659 -3.575 1.00 58.84 100 THR A N 1
ATOM 827 C CA . THR A 1 100 ? 13.279 9.500 -4.516 1.00 58.84 100 THR A CA 1
ATOM 828 C C . THR A 1 100 ? 12.861 10.972 -4.480 1.00 58.84 100 THR A C 1
ATOM 830 O O . THR A 1 100 ? 13.587 11.829 -4.988 1.00 58.84 100 THR A O 1
ATOM 833 N N . ALA A 1 101 ? 11.716 11.296 -3.870 1.00 55.41 101 ALA A N 1
ATOM 834 C CA . ALA A 1 101 ? 11.293 12.675 -3.664 1.00 55.41 101 ALA A CA 1
ATOM 835 C C . ALA A 1 101 ? 12.233 13.360 -2.656 1.00 55.41 101 ALA A C 1
ATOM 837 O O . ALA A 1 101 ? 12.405 12.889 -1.533 1.00 55.41 101 ALA A O 1
ATOM 838 N N . GLN A 1 102 ? 12.862 14.473 -3.056 1.00 48.38 102 GLN A N 1
ATOM 839 C CA . GLN A 1 102 ? 13.718 15.259 -2.161 1.00 48.38 102 GLN A CA 1
ATOM 840 C C . GLN A 1 102 ? 12.960 15.604 -0.876 1.00 48.38 102 GLN A C 1
ATOM 842 O O . GLN A 1 102 ? 11.830 16.080 -0.936 1.00 48.38 102 GLN A O 1
ATOM 847 N N . ALA A 1 103 ? 13.612 15.358 0.262 1.00 50.06 103 ALA A N 1
ATOM 848 C CA . ALA A 1 103 ? 13.113 15.560 1.615 1.00 50.06 103 ALA A CA 1
ATOM 849 C C . ALA A 1 103 ? 12.473 16.945 1.811 1.00 50.06 103 ALA A C 1
ATOM 851 O O . ALA A 1 103 ? 13.157 17.904 2.166 1.00 50.06 103 ALA A O 1
ATOM 852 N N . VAL A 1 104 ? 11.161 17.059 1.591 1.00 47.66 104 VAL A N 1
ATOM 853 C CA . VAL A 1 104 ? 10.424 18.275 1.957 1.00 47.66 104 VAL A CA 1
ATOM 854 C C . VAL A 1 104 ? 10.012 18.228 3.427 1.00 47.66 104 VAL A C 1
ATOM 856 O O . VAL A 1 104 ? 9.957 19.279 4.039 1.00 47.66 104 VAL A O 1
ATOM 859 N N . GLU A 1 105 ? 9.845 17.052 4.033 1.00 52.94 105 GLU A N 1
ATOM 860 C CA . GLU A 1 105 ? 9.793 16.843 5.488 1.00 52.94 105 GLU A CA 1
ATOM 861 C C . GLU A 1 105 ? 9.696 15.332 5.743 1.00 52.94 105 GLU A C 1
ATOM 863 O O . GLU A 1 105 ? 8.994 14.632 5.015 1.00 52.94 105 GLU A O 1
ATOM 868 N N . LEU A 1 106 ? 10.405 14.808 6.750 1.00 59.44 106 LEU A N 1
ATOM 869 C CA . LEU A 1 106 ? 10.246 13.417 7.192 1.00 59.44 106 LEU A CA 1
ATOM 870 C C . LEU A 1 106 ? 8.790 13.230 7.627 1.00 59.44 106 LEU A C 1
ATOM 872 O O . LEU A 1 106 ? 8.392 13.708 8.692 1.00 59.44 106 LEU A O 1
ATOM 876 N N . ARG A 1 107 ? 7.975 12.582 6.791 1.00 65.62 107 ARG A N 1
ATOM 877 C CA . ARG A 1 107 ? 6.555 12.397 7.082 1.00 65.62 107 ARG A CA 1
ATOM 878 C C . ARG A 1 107 ? 6.423 11.490 8.302 1.00 65.62 107 ARG A C 1
ATOM 880 O O . ARG A 1 107 ? 6.919 10.363 8.319 1.00 65.62 107 ARG A O 1
ATOM 887 N N . ARG A 1 108 ? 5.762 11.997 9.339 1.00 74.69 108 ARG A N 1
ATOM 888 C CA . ARG A 1 108 ? 5.434 11.267 10.569 1.00 74.69 108 ARG A CA 1
ATOM 889 C C . ARG A 1 108 ? 3.946 11.475 10.850 1.00 74.69 108 ARG A C 1
ATOM 891 O O . ARG A 1 108 ? 3.586 12.472 11.475 1.00 74.69 108 ARG A O 1
ATOM 898 N N . PRO A 1 109 ? 3.062 10.627 10.297 1.00 81.31 109 PRO A N 1
ATOM 899 C CA . PRO A 1 109 ? 1.630 10.799 10.483 1.00 81.31 109 PRO A CA 1
ATOM 900 C C . PRO A 1 109 ? 1.251 10.523 11.943 1.00 81.31 109 PRO A C 1
ATOM 902 O O . PRO A 1 109 ? 1.658 9.522 12.529 1.00 81.31 109 PRO A O 1
ATOM 905 N N . THR A 1 110 ? 0.446 11.405 12.533 1.00 85.62 110 THR A N 1
ATOM 906 C CA . THR A 1 110 ? -0.132 11.174 13.862 1.00 85.62 110 THR A CA 1
ATOM 907 C C . THR A 1 110 ? -1.342 10.260 13.726 1.00 85.62 110 THR A C 1
ATOM 909 O O . THR A 1 110 ? -2.335 10.640 13.109 1.00 85.62 110 THR A O 1
ATOM 912 N N . ILE A 1 111 ? -1.272 9.073 14.325 1.00 92.38 111 ILE A N 1
ATOM 913 C CA . ILE A 1 111 ? -2.333 8.066 14.257 1.00 92.38 111 ILE A CA 1
ATOM 914 C C . ILE A 1 111 ? -3.164 8.088 15.543 1.00 92.38 111 ILE A C 1
ATOM 916 O O . ILE A 1 111 ? -2.660 7.731 16.605 1.00 92.38 111 ILE A O 1
ATOM 920 N N . ASN A 1 112 ? -4.444 8.464 15.453 1.00 93.19 112 ASN A N 1
ATOM 921 C CA . ASN A 1 112 ? -5.366 8.452 16.600 1.00 93.19 112 ASN A CA 1
ATOM 922 C C . ASN A 1 112 ? -6.452 7.377 16.479 1.00 93.19 112 ASN A C 1
ATOM 924 O O . ASN A 1 112 ? -6.932 6.851 17.481 1.00 93.19 112 ASN A O 1
ATOM 928 N N . ASN A 1 113 ? -6.872 7.071 15.256 1.00 96.00 113 ASN A N 1
ATOM 929 C CA . ASN A 1 113 ? -7.966 6.152 14.957 1.00 96.00 113 ASN A CA 1
ATOM 930 C C . ASN A 1 113 ? -7.659 5.363 13.675 1.00 96.00 113 ASN A C 1
ATOM 932 O O . ASN A 1 113 ? -6.650 5.594 13.007 1.00 96.00 113 ASN A O 1
ATOM 936 N N . LEU A 1 114 ? -8.534 4.421 13.328 1.00 96.94 114 LEU A N 1
ATOM 937 C CA . LEU A 1 114 ? -8.347 3.589 12.142 1.00 96.94 114 LEU A CA 1
ATOM 938 C C . LEU A 1 114 ? -8.423 4.395 10.833 1.00 96.94 114 LEU A C 1
ATOM 940 O O . LEU A 1 114 ? -7.764 4.038 9.859 1.00 96.94 114 LEU A O 1
ATOM 944 N N . TYR A 1 115 ? -9.175 5.498 10.805 1.00 97.56 115 TYR A N 1
ATOM 945 C CA . TYR A 1 115 ? -9.212 6.398 9.648 1.00 97.56 115 TYR A CA 1
ATOM 946 C C . TYR A 1 115 ? -7.825 6.979 9.347 1.00 97.56 115 TYR A C 1
ATOM 948 O O . TYR A 1 115 ? -7.387 6.931 8.198 1.00 97.56 115 TYR A O 1
ATOM 956 N N . ASP A 1 116 ? -7.110 7.448 10.372 1.00 96.00 116 ASP A N 1
ATOM 957 C CA . ASP A 1 116 ? -5.760 8.002 10.220 1.00 96.00 116 ASP A CA 1
ATOM 958 C C . ASP A 1 116 ? -4.784 6.955 9.655 1.00 96.00 116 ASP A C 1
ATOM 960 O O . ASP A 1 116 ? -3.922 7.292 8.847 1.00 96.00 116 ASP A O 1
ATOM 964 N N . VAL A 1 117 ? -4.956 5.673 10.008 1.00 95.94 117 VAL A N 1
ATOM 965 C CA . VAL A 1 117 ? -4.151 4.564 9.462 1.00 95.94 117 VAL A CA 1
ATOM 966 C C . VAL A 1 117 ? -4.385 4.383 7.965 1.00 95.94 117 VAL A C 1
ATOM 968 O O . VAL A 1 117 ? -3.425 4.327 7.205 1.00 95.94 117 VAL A O 1
ATOM 971 N N . PHE A 1 118 ? -5.640 4.319 7.515 1.00 97.25 118 PHE A N 1
ATOM 972 C CA . PHE A 1 118 ? -5.932 4.154 6.086 1.00 97.25 118 PHE A CA 1
ATOM 973 C C . PHE A 1 118 ? -5.538 5.381 5.257 1.00 97.25 118 PHE A C 1
ATOM 975 O O . PHE A 1 118 ? -5.130 5.234 4.107 1.00 97.25 118 PHE A O 1
ATOM 982 N N . VAL A 1 119 ? -5.621 6.584 5.834 1.00 96.06 119 VAL A N 1
ATOM 983 C CA . VAL A 1 119 ? -5.065 7.797 5.218 1.00 96.06 119 VAL A CA 1
ATOM 984 C C . VAL A 1 119 ? -3.548 7.693 5.103 1.00 96.06 119 VAL A C 1
ATOM 986 O O . VAL A 1 119 ? -3.000 8.026 4.054 1.00 96.06 119 VAL A O 1
ATOM 989 N N . ALA A 1 120 ? -2.875 7.202 6.148 1.00 93.81 120 ALA A N 1
ATOM 990 C CA . ALA A 1 120 ? -1.434 7.027 6.121 1.00 93.81 120 ALA A CA 1
ATOM 991 C C . ALA A 1 120 ? -1.015 6.047 5.015 1.00 93.81 120 ALA A C 1
ATOM 993 O O . ALA A 1 120 ? -0.221 6.432 4.165 1.00 93.81 120 ALA A O 1
ATOM 994 N N . ILE A 1 121 ? -1.636 4.865 4.959 1.00 95.25 121 ILE A N 1
ATOM 995 C CA . ILE A 1 121 ? -1.402 3.855 3.916 1.00 95.25 121 ILE A CA 1
ATOM 996 C C . ILE A 1 121 ? -1.626 4.448 2.523 1.00 95.25 121 ILE A C 1
ATOM 998 O O . ILE A 1 121 ? -0.730 4.396 1.693 1.00 95.25 121 ILE A O 1
ATOM 1002 N N . ARG A 1 122 ? -2.778 5.095 2.282 1.00 95.81 122 ARG A N 1
ATOM 1003 C CA . ARG A 1 122 ? -3.080 5.741 0.993 1.00 95.81 122 ARG A CA 1
ATOM 1004 C C . ARG A 1 122 ? -1.958 6.679 0.553 1.00 95.81 122 ARG A C 1
ATOM 1006 O O . ARG A 1 122 ? -1.555 6.666 -0.602 1.00 95.81 122 ARG A O 1
ATOM 1013 N N . ASP A 1 123 ? -1.519 7.551 1.450 1.00 93.00 123 ASP A N 1
ATOM 1014 C CA . ASP A 1 123 ? -0.497 8.536 1.119 1.00 93.00 123 ASP A CA 1
ATOM 1015 C C . ASP A 1 123 ? 0.874 7.880 0.890 1.00 93.00 123 ASP A C 1
ATOM 1017 O O . ASP A 1 123 ? 1.635 8.379 0.067 1.00 93.00 123 ASP A O 1
ATOM 1021 N N . ASP A 1 124 ? 1.175 6.767 1.566 1.00 91.69 124 ASP A N 1
ATOM 1022 C CA . ASP A 1 124 ? 2.386 5.983 1.307 1.00 91.69 124 ASP A CA 1
ATOM 1023 C C . ASP A 1 124 ? 2.371 5.419 -0.129 1.00 91.69 124 ASP A C 1
ATOM 10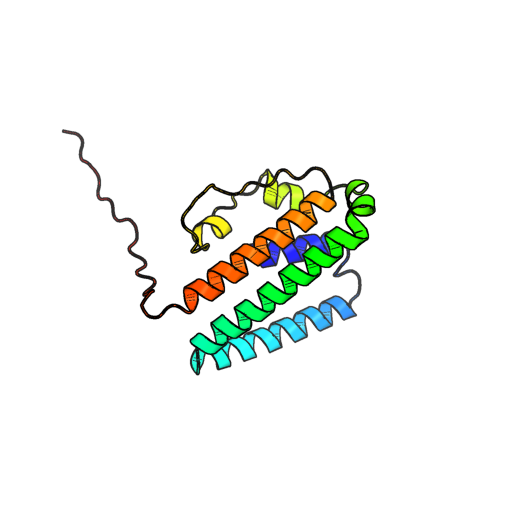25 O O . ASP A 1 124 ? 3.368 5.561 -0.839 1.00 91.69 124 ASP A O 1
ATOM 1029 N N . GLU A 1 125 ? 1.221 4.923 -0.613 1.00 94.00 125 GLU A N 1
ATOM 1030 C CA . GLU A 1 125 ? 1.091 4.453 -2.007 1.00 94.00 125 GLU A CA 1
ATOM 1031 C C . GLU A 1 125 ? 1.338 5.566 -3.024 1.00 94.00 125 GLU A C 1
ATOM 1033 O O . GLU A 1 125 ? 1.930 5.351 -4.082 1.00 94.00 125 GLU A O 1
ATOM 1038 N N . LEU A 1 126 ? 0.929 6.797 -2.707 1.00 92.00 126 LEU A N 1
ATOM 1039 C CA . LEU A 1 126 ? 1.212 7.940 -3.571 1.00 92.00 126 LEU A CA 1
ATOM 1040 C C . LEU A 1 126 ? 2.719 8.227 -3.659 1.00 92.00 126 LEU A C 1
ATOM 1042 O O . LEU A 1 126 ? 3.208 8.646 -4.710 1.00 92.00 126 LEU A O 1
ATOM 1046 N N . GLU A 1 127 ? 3.467 8.011 -2.578 1.00 89.31 127 GLU A N 1
ATOM 1047 C CA . GLU A 1 127 ? 4.925 8.124 -2.609 1.00 89.31 127 GLU A CA 1
ATOM 1048 C C . GLU A 1 127 ? 5.577 6.969 -3.381 1.00 89.31 127 GLU A C 1
ATOM 1050 O O . GLU A 1 127 ? 6.569 7.185 -4.088 1.00 89.31 127 GLU A O 1
ATOM 1055 N N . HIS A 1 128 ? 5.004 5.763 -3.327 1.00 90.38 128 HIS A N 1
ATOM 1056 C CA . HIS A 1 128 ? 5.433 4.654 -4.177 1.00 90.38 128 HIS A CA 1
ATOM 1057 C C . HIS A 1 128 ? 5.229 4.971 -5.664 1.00 90.38 128 HIS A C 1
ATOM 1059 O O . HIS A 1 128 ? 6.168 4.791 -6.442 1.00 90.38 128 HIS A O 1
ATOM 1065 N N . VAL A 1 129 ? 4.082 5.550 -6.050 1.00 92.00 129 VAL A N 1
ATOM 1066 C CA . VAL A 1 129 ? 3.832 6.027 -7.426 1.00 92.00 129 VAL A CA 1
ATOM 1067 C C . VAL A 1 129 ? 4.941 6.976 -7.875 1.00 92.00 129 VAL A C 1
ATOM 1069 O O . VAL A 1 129 ? 5.601 6.714 -8.878 1.00 92.00 129 VAL A O 1
ATOM 1072 N N . LYS A 1 130 ? 5.219 8.034 -7.101 1.00 90.06 130 LYS A N 1
ATOM 1073 C CA . LYS A 1 130 ? 6.281 9.005 -7.432 1.00 90.06 130 LYS A CA 1
ATOM 1074 C C . LYS A 1 130 ? 7.645 8.335 -7.577 1.00 90.06 130 LYS A C 1
ATOM 1076 O O . LYS A 1 130 ? 8.416 8.688 -8.469 1.00 90.06 130 LYS A O 1
ATOM 1081 N N . THR A 1 131 ? 7.936 7.370 -6.707 1.00 88.25 131 THR A N 1
ATOM 1082 C CA . THR A 1 131 ? 9.191 6.617 -6.741 1.00 88.25 131 THR A CA 1
ATOM 1083 C C . THR A 1 131 ? 9.302 5.799 -8.027 1.00 88.25 131 THR A C 1
ATOM 1085 O O . THR A 1 131 ? 10.330 5.863 -8.700 1.00 88.25 131 THR A O 1
ATOM 1088 N N . MET A 1 132 ? 8.238 5.095 -8.422 1.00 90.88 132 MET A N 1
ATOM 1089 C CA . MET A 1 132 ? 8.207 4.317 -9.663 1.00 90.88 132 MET A CA 1
ATOM 1090 C C . MET A 1 132 ? 8.273 5.203 -10.910 1.00 90.88 132 MET A C 1
ATOM 1092 O O . MET A 1 132 ? 8.954 4.835 -11.866 1.00 90.88 132 MET A O 1
ATOM 1096 N N . THR A 1 133 ? 7.647 6.385 -10.900 1.00 90.25 133 THR A N 1
ATOM 1097 C CA . THR A 1 133 ? 7.795 7.377 -11.976 1.00 90.25 133 THR A CA 1
ATOM 1098 C C . THR A 1 133 ? 9.249 7.855 -12.087 1.00 90.25 133 THR A C 1
ATOM 1100 O O . THR A 1 133 ? 9.802 7.897 -13.182 1.00 90.25 133 THR A O 1
ATOM 1103 N N . ALA A 1 134 ? 9.917 8.152 -10.966 1.00 88.25 134 ALA A N 1
ATOM 1104 C CA . ALA A 1 134 ? 11.315 8.597 -10.968 1.00 88.25 134 ALA A CA 1
ATOM 1105 C C . ALA A 1 134 ? 12.289 7.519 -11.481 1.00 88.25 134 ALA A C 1
ATOM 1107 O O . ALA A 1 134 ? 13.260 7.831 -12.172 1.00 88.25 134 ALA A O 1
ATOM 1108 N N . CYS A 1 135 ? 12.022 6.240 -11.192 1.00 87.94 135 CYS A N 1
ATOM 1109 C CA . CYS A 1 135 ? 12.795 5.119 -11.736 1.00 87.94 135 CYS A CA 1
ATOM 1110 C C . CYS A 1 135 ? 12.660 4.963 -13.262 1.00 87.94 135 CYS A C 1
ATOM 1112 O O . CYS A 1 135 ? 13.423 4.204 -13.859 1.00 87.94 135 CYS A O 1
ATOM 1114 N N . GLN A 1 136 ? 11.715 5.664 -13.898 1.00 88.19 136 GLN A N 1
ATOM 1115 C CA . GLN A 1 136 ? 11.537 5.657 -15.348 1.00 88.19 136 GLN A CA 1
ATOM 1116 C C . GLN A 1 136 ? 12.293 6.786 -16.072 1.00 88.19 136 GLN A C 1
ATOM 1118 O O . GLN A 1 136 ? 12.268 6.858 -17.304 1.00 88.19 136 GLN A O 1
ATOM 1123 N N . GLU A 1 137 ? 12.968 7.687 -15.362 1.00 82.25 137 GLU A N 1
ATOM 1124 C CA . GLU A 1 137 ? 13.710 8.762 -16.018 1.00 82.25 137 GLU A CA 1
ATOM 1125 C C . GLU A 1 137 ? 15.053 8.251 -16.581 1.00 82.25 137 GLU A C 1
ATOM 1127 O O . GLU A 1 137 ? 15.859 7.671 -15.851 1.00 82.25 137 GLU A O 1
ATOM 1132 N N . PRO A 1 138 ? 15.357 8.459 -17.879 1.00 65.50 138 PRO A N 1
ATOM 1133 C CA . PRO A 1 138 ? 16.651 8.079 -18.436 1.00 65.50 138 PRO A CA 1
ATOM 1134 C C . PRO A 1 138 ? 17.770 8.926 -17.814 1.00 65.50 138 PRO A C 1
ATOM 1136 O O . PRO A 1 138 ? 17.810 10.139 -18.008 1.00 65.50 138 PRO A O 1
ATOM 1139 N N . GLY A 1 139 ? 18.714 8.292 -17.114 1.00 59.25 139 GLY A N 1
ATOM 1140 C CA . GLY A 1 139 ? 19.899 8.966 -16.565 1.00 59.25 139 GLY A CA 1
ATOM 1141 C C . GLY A 1 139 ? 19.909 9.158 -15.048 1.00 59.25 139 GLY A C 1
ATOM 1142 O O . GLY A 1 139 ? 20.885 9.695 -14.527 1.00 59.25 139 GLY A O 1
ATOM 1143 N N . THR A 1 140 ? 18.908 8.658 -14.321 1.00 49.25 140 THR A N 1
ATOM 1144 C CA . THR A 1 140 ? 19.077 8.295 -12.908 1.00 49.25 140 THR A CA 1
ATOM 1145 C C . THR A 1 140 ? 19.873 6.992 -12.832 1.00 49.25 140 THR A C 1
ATOM 1147 O O . THR A 1 140 ? 19.381 5.942 -12.425 1.00 49.25 140 THR A O 1
ATOM 1150 N N . ASP A 1 141 ? 21.156 7.052 -13.211 1.00 44.19 141 ASP A N 1
ATOM 1151 C CA . ASP A 1 141 ? 22.123 6.178 -12.557 1.00 44.19 141 ASP A CA 1
ATOM 1152 C C . ASP A 1 141 ? 21.909 6.430 -11.064 1.00 44.19 141 ASP A C 1
ATOM 1154 O O . ASP A 1 141 ? 22.128 7.544 -10.578 1.00 44.19 141 ASP A O 1
ATOM 1158 N N . LEU A 1 142 ? 21.398 5.429 -10.343 1.00 49.97 142 LEU A N 1
ATOM 1159 C CA . LEU A 1 142 ? 21.450 5.391 -8.887 1.00 49.97 142 LEU A CA 1
ATOM 1160 C C . LEU A 1 142 ? 22.929 5.283 -8.521 1.00 49.97 142 LEU A C 1
ATOM 1162 O O . LEU A 1 142 ? 23.434 4.227 -8.142 1.00 49.97 142 LEU A O 1
ATOM 1166 N N . ASP A 1 143 ? 23.644 6.386 -8.710 1.00 38.44 143 ASP A N 1
ATOM 1167 C CA . ASP A 1 143 ? 24.996 6.603 -8.268 1.00 38.44 143 ASP A CA 1
ATOM 1168 C C . ASP A 1 143 ? 24.854 6.654 -6.747 1.00 38.44 143 ASP A C 1
ATOM 1170 O O . ASP A 1 143 ? 24.654 7.709 -6.141 1.00 38.44 143 ASP A O 1
ATOM 1174 N N . PHE A 1 144 ? 24.866 5.468 -6.128 1.00 40.53 144 PHE A N 1
ATOM 1175 C CA . PHE A 1 144 ? 25.089 5.242 -4.708 1.00 40.53 144 PHE A CA 1
ATOM 1176 C C . PHE A 1 144 ? 26.490 5.774 -4.380 1.00 40.53 144 PHE A C 1
ATOM 1178 O O . PHE A 1 144 ? 27.401 5.041 -3.991 1.00 40.53 144 PHE A O 1
ATOM 1185 N N . LYS A 1 145 ? 26.695 7.084 -4.521 1.00 35.22 145 LYS A N 1
ATOM 1186 C CA . LYS A 1 145 ? 27.774 7.792 -3.865 1.00 35.22 145 LYS A CA 1
ATOM 1187 C C . LYS A 1 145 ? 27.382 7.839 -2.407 1.00 35.22 145 LYS A C 1
ATOM 1189 O O . LYS A 1 145 ? 26.804 8.801 -1.909 1.00 35.22 145 LYS A O 1
ATOM 1194 N N . ALA A 1 146 ? 27.703 6.729 -1.741 1.00 38.38 146 ALA A N 1
ATOM 1195 C CA . ALA A 1 146 ? 27.967 6.690 -0.324 1.00 38.38 146 ALA A CA 1
ATOM 1196 C C . ALA A 1 146 ? 28.627 8.016 0.046 1.00 38.38 146 ALA A C 1
ATOM 1198 O O . ALA A 1 146 ? 29.651 8.390 -0.532 1.00 38.38 146 ALA A O 1
ATOM 1199 N N . ASN A 1 147 ? 27.982 8.735 0.954 1.00 37.16 147 ASN A N 1
ATOM 1200 C CA . ASN A 1 147 ? 28.453 9.976 1.529 1.00 37.16 147 ASN A CA 1
ATOM 1201 C C . ASN A 1 147 ? 29.770 9.692 2.275 1.00 37.16 147 ASN A C 1
ATOM 1203 O O . ASN A 1 147 ? 29.800 9.529 3.492 1.00 37.16 147 ASN A O 1
ATOM 1207 N N . GLN A 1 148 ? 30.869 9.540 1.533 1.00 39.22 148 GLN A N 1
ATOM 1208 C CA . GLN A 1 148 ? 32.216 9.565 2.067 1.00 39.22 148 GLN A CA 1
ATOM 1209 C C . GLN A 1 148 ? 32.529 11.022 2.353 1.00 39.22 148 GLN A C 1
ATOM 1211 O O . GLN A 1 148 ? 33.110 11.723 1.529 1.00 39.22 148 GLN A O 1
ATOM 1216 N N . ASN A 1 149 ? 32.133 11.479 3.536 1.00 33.69 149 ASN A N 1
ATOM 1217 C CA . ASN A 1 149 ? 32.766 12.641 4.121 1.00 33.69 149 ASN A CA 1
ATOM 1218 C C . ASN A 1 149 ? 33.915 12.135 5.012 1.00 33.69 149 ASN A C 1
ATOM 1220 O O . ASN A 1 149 ? 33.656 11.599 6.096 1.00 33.69 149 ASN A O 1
ATOM 1224 N N . PRO A 1 150 ? 35.184 12.212 4.569 1.00 40.00 150 PRO A N 1
ATOM 1225 C CA . PRO A 1 150 ? 36.310 11.884 5.420 1.00 40.00 150 PRO A CA 1
ATOM 1226 C C . PRO A 1 150 ? 36.436 12.965 6.498 1.00 40.00 150 PRO A C 1
ATOM 1228 O O . PRO A 1 150 ? 36.421 14.160 6.218 1.00 40.00 150 PRO A O 1
ATOM 1231 N N . LYS A 1 151 ? 36.521 12.500 7.747 1.00 41.34 151 LYS A N 1
ATOM 1232 C CA . LYS A 1 151 ? 37.040 13.179 8.943 1.00 41.34 151 LYS A CA 1
ATOM 1233 C C . LYS A 1 151 ? 37.618 14.583 8.687 1.00 41.34 151 LYS A C 1
ATOM 1235 O O . LYS A 1 151 ? 38.691 14.712 8.105 1.00 41.34 151 LYS A O 1
ATOM 1240 N N . LYS A 1 152 ? 36.989 15.620 9.252 1.00 38.97 152 LYS A N 1
ATOM 1241 C CA . LYS A 1 152 ? 37.736 16.824 9.636 1.00 38.97 152 LYS A CA 1
ATOM 1242 C C . LYS A 1 152 ? 38.537 16.489 10.890 1.00 38.97 152 LYS A C 1
ATOM 1244 O O . LYS A 1 152 ? 37.969 16.336 11.969 1.00 38.97 152 LYS A O 1
ATOM 1249 N N . GLU A 1 153 ? 39.839 16.306 10.705 1.00 37.62 153 GLU A N 1
ATOM 1250 C CA . GLU A 1 153 ? 40.830 16.332 11.775 1.00 37.62 153 GLU A CA 1
ATOM 1251 C C . GLU A 1 153 ? 40.713 17.653 12.543 1.00 37.62 153 GLU A C 1
ATOM 1253 O O . GLU A 1 153 ? 40.674 18.735 11.957 1.00 37.62 153 GLU A O 1
ATOM 1258 N N . LEU A 1 154 ? 40.620 17.532 13.865 1.00 43.31 154 LEU A N 1
ATOM 1259 C CA . LEU A 1 154 ? 40.878 18.614 14.801 1.00 43.31 154 LEU A CA 1
ATOM 1260 C C . LEU A 1 154 ? 42.396 18.804 14.867 1.00 43.31 154 LEU A C 1
ATOM 1262 O O . LEU A 1 154 ? 43.102 17.905 15.329 1.00 43.31 154 LEU A O 1
ATOM 1266 N N . VAL A 1 155 ? 42.861 19.969 14.425 1.00 45.22 155 VAL A N 1
ATOM 1267 C CA . VAL A 1 155 ? 44.121 20.588 14.854 1.00 45.22 155 VAL A CA 1
ATOM 1268 C C . VAL A 1 155 ? 43.796 22.006 15.288 1.00 45.22 155 VAL A C 1
ATOM 1270 O O . VAL A 1 155 ? 43.081 22.691 14.521 1.00 45.22 155 VAL A O 1
#

Radius of gyration: 18.45 Å; chains: 1; bounding box: 61×41×38 Å

Secondary structure (DSSP, 8-state):
-HHHHHHHHHHHHHTTTSSHHHHHHHHHHHHHHHHHHHHHHHH-HHHHHHHHHHHHHHHHHHHHHHHHHHHHHHHHSPPPHHHHIIIIIS-THHHHTT--S--S--------SHHHHHHHHHHHHHHHHHHHHHTTSTT----------------

pLDDT: mean 83.65, std 19.09, range [33.69, 98.31]